Protein AF-A0A935FHK3-F1 (afdb_monomer_lite)

Radius of gyration: 16.49 Å; chains: 1; bounding box: 42×44×38 Å

Sequence (168 aa):
MIEAAQRGQRRLPLVAARGCDAHPADLAALLAGEVDLERVSVLGRSLMALRWERRASEPCARYRRDQWPDEAWIALRLCCLPWPLDAHRTIPLDDGTIQRLVAGDGTSAVTLALRRLSSVGFRPPLRAACADVATAGRWAAALAFPISQRMARALAQRFDPQQPKELP

Foldseek 3Di:
DDPPPPDPFAADQQAADVLQADDQLNLLCLLVVVDDVVVVVVCVVVVVPDPPVPDDSDPDPDDPNPGGHDLLLLLLLLLRHNDALDPQGDRGHDPVLLVCLQVLNSFVSSCVSVVSCVVSPADFPDDTDDGGSVSSPSSNVSSNGHHDSVVNNVSSCVRHVVDPPPDD

Structure (mmCIF, N/CA/C/O backbone):
data_AF-A0A935FHK3-F1
#
_entry.id   AF-A0A935FHK3-F1
#
loop_
_atom_site.group_PDB
_atom_site.id
_atom_site.type_symbol
_atom_site.label_atom_id
_atom_site.label_alt_id
_atom_site.label_comp_id
_atom_site.label_asym_id
_atom_site.label_entity_id
_atom_site.label_seq_id
_atom_site.pdbx_PDB_ins_code
_atom_site.Cartn_x
_atom_site.Cartn_y
_atom_site.Cartn_z
_atom_site.occupancy
_atom_site.B_iso_or_equiv
_atom_site.auth_seq_id
_atom_site.auth_comp_id
_atom_site.auth_asym_id
_atom_site.auth_atom_id
_atom_site.pdbx_PDB_model_num
ATOM 1 N N . MET A 1 1 ? 4.855 -26.403 10.777 1.00 33.94 1 MET A N 1
ATOM 2 C CA . MET A 1 1 ? 3.725 -26.296 11.723 1.00 33.94 1 MET A CA 1
ATOM 3 C C . MET A 1 1 ? 3.609 -24.823 12.093 1.00 33.94 1 MET A C 1
ATOM 5 O O . MET A 1 1 ? 4.586 -24.268 12.568 1.00 33.94 1 MET A O 1
ATOM 9 N N . ILE A 1 2 ? 2.527 -24.161 11.677 1.00 40.03 2 ILE A N 1
ATOM 10 C CA . ILE A 1 2 ? 2.406 -22.694 11.602 1.00 40.03 2 ILE A CA 1
ATOM 11 C C . ILE A 1 2 ? 1.755 -22.167 12.892 1.00 40.03 2 ILE A C 1
ATOM 13 O O . ILE A 1 2 ? 0.564 -22.373 13.107 1.00 40.03 2 ILE A O 1
ATOM 17 N N . GLU A 1 3 ? 2.514 -21.459 13.731 1.00 38.22 3 GLU A N 1
ATOM 18 C CA . GLU A 1 3 ? 2.028 -20.742 14.925 1.00 38.22 3 GLU A CA 1
ATOM 19 C C . GLU A 1 3 ? 1.370 -19.391 14.562 1.00 38.22 3 GLU A C 1
ATOM 21 O O . GLU A 1 3 ? 1.766 -18.332 15.039 1.00 38.22 3 GLU A O 1
ATOM 26 N N . ALA A 1 4 ? 0.353 -19.389 13.695 1.00 43.31 4 ALA A N 1
ATOM 27 C CA . ALA A 1 4 ? -0.391 -18.165 13.350 1.00 43.31 4 ALA A CA 1
ATOM 28 C C . ALA A 1 4 ? -1.680 -17.968 14.178 1.00 43.31 4 ALA A C 1
ATOM 30 O O . ALA A 1 4 ? -2.426 -17.020 13.942 1.00 43.31 4 ALA A O 1
ATOM 31 N N . ALA A 1 5 ? -1.966 -18.842 15.150 1.00 39.75 5 ALA A N 1
ATOM 32 C CA . ALA A 1 5 ? -3.279 -18.888 15.802 1.00 39.75 5 ALA A CA 1
ATOM 33 C C . ALA A 1 5 ? -3.403 -18.125 17.138 1.00 39.75 5 ALA A C 1
ATOM 35 O O . ALA A 1 5 ? -4.515 -17.986 17.635 1.00 39.75 5 ALA A O 1
ATOM 36 N N . GLN A 1 6 ? -2.329 -17.601 17.744 1.00 38.41 6 GLN A N 1
ATOM 37 C CA . GLN A 1 6 ? -2.395 -17.203 19.166 1.00 38.41 6 GLN A CA 1
ATOM 38 C C . GLN A 1 6 ? -2.592 -15.713 19.494 1.00 38.41 6 GLN A C 1
ATOM 40 O O . GLN A 1 6 ? -2.575 -15.362 20.671 1.00 38.41 6 GLN A O 1
ATOM 45 N N . ARG A 1 7 ? -2.838 -14.812 18.529 1.00 41.59 7 ARG A N 1
ATOM 46 C CA . ARG A 1 7 ? -3.077 -13.386 18.869 1.00 41.59 7 ARG A CA 1
ATOM 47 C C . ARG A 1 7 ? -4.238 -12.673 18.183 1.00 41.59 7 ARG A C 1
ATOM 49 O O . ARG A 1 7 ? -4.305 -11.459 18.305 1.00 41.59 7 ARG A O 1
ATOM 56 N N . GLY A 1 8 ? -5.151 -13.367 17.496 1.00 46.47 8 GLY A N 1
ATOM 57 C CA . GLY A 1 8 ? -6.442 -12.811 17.030 1.00 46.47 8 GLY A CA 1
ATOM 58 C C . GLY A 1 8 ? -6.400 -11.565 16.121 1.00 46.47 8 GLY A C 1
ATOM 59 O O . GLY A 1 8 ? -7.437 -11.112 15.648 1.00 46.47 8 GLY A O 1
ATOM 60 N N . GLN A 1 9 ? -5.223 -11.006 15.848 1.00 55.59 9 GLN A N 1
ATOM 61 C CA . GLN A 1 9 ? -5.015 -9.818 15.041 1.00 55.59 9 GLN A CA 1
ATOM 62 C C . GLN A 1 9 ? -4.619 -10.276 13.644 1.00 55.59 9 GLN A C 1
ATOM 64 O O . GLN A 1 9 ? -3.487 -10.697 13.411 1.00 55.59 9 GLN A O 1
ATOM 69 N N . ARG A 1 10 ? -5.571 -10.206 12.710 1.00 61.53 10 ARG A N 1
ATOM 70 C CA . ARG A 1 10 ? -5.292 -10.394 11.285 1.00 61.53 10 ARG A CA 1
ATOM 71 C C . ARG A 1 10 ? -4.411 -9.227 10.841 1.00 61.53 10 ARG A C 1
ATOM 73 O O . ARG A 1 10 ? -4.840 -8.076 10.904 1.00 61.53 10 ARG A O 1
ATOM 80 N N . ARG A 1 11 ? -3.162 -9.511 10.477 1.00 68.44 11 ARG A N 1
ATOM 81 C CA . ARG A 1 11 ? -2.194 -8.551 9.930 1.00 68.44 11 ARG A CA 1
ATOM 82 C C . ARG A 1 11 ? -1.459 -9.222 8.779 1.00 68.44 11 ARG A C 1
ATOM 84 O O . ARG A 1 11 ? -1.179 -10.415 8.864 1.00 68.44 11 ARG A O 1
ATOM 91 N N . LEU A 1 12 ? -1.129 -8.476 7.726 1.00 67.44 12 LEU A N 1
ATOM 92 C CA . LEU A 1 12 ? -0.284 -8.996 6.649 1.00 67.44 12 LEU A CA 1
ATOM 93 C C . LEU A 1 12 ? 1.165 -9.051 7.143 1.00 67.44 12 LEU A C 1
ATOM 95 O O . LEU A 1 12 ? 1.718 -7.988 7.419 1.00 67.44 12 LEU A O 1
ATOM 99 N N . PRO A 1 13 ? 1.817 -10.224 7.244 1.00 73.31 13 PRO A N 1
ATOM 100 C CA . PRO A 1 13 ? 3.160 -10.344 7.812 1.00 73.31 13 PRO A CA 1
ATOM 101 C C . PRO A 1 13 ? 4.262 -9.970 6.800 1.00 73.31 13 PRO A C 1
ATOM 103 O O . PRO A 1 13 ? 5.258 -10.674 6.666 1.00 73.31 13 PRO A O 1
ATOM 106 N N . LEU A 1 14 ? 4.098 -8.865 6.066 1.00 79.25 14 LEU A N 1
ATOM 107 C CA . LEU A 1 14 ? 5.089 -8.373 5.104 1.00 79.25 14 LEU A CA 1
ATOM 108 C C . LEU A 1 14 ? 5.983 -7.314 5.753 1.00 79.25 14 LEU A C 1
ATOM 110 O O . LEU A 1 14 ? 5.670 -6.124 5.759 1.00 79.25 14 LEU A O 1
ATOM 114 N N . VAL A 1 15 ? 7.110 -7.763 6.302 1.00 81.19 15 VAL A N 1
ATOM 115 C CA . VAL A 1 15 ? 8.105 -6.912 6.968 1.00 81.19 15 VAL A CA 1
ATOM 116 C C . VAL A 1 15 ? 9.326 -6.742 6.070 1.00 81.19 15 VAL A C 1
ATOM 118 O O . VAL A 1 15 ? 9.818 -7.708 5.492 1.00 81.19 15 VAL A O 1
ATOM 121 N N . ALA A 1 16 ? 9.832 -5.514 5.958 1.00 78.56 16 ALA A N 1
ATOM 122 C CA . ALA A 1 16 ? 11.033 -5.245 5.176 1.00 78.56 16 ALA A CA 1
ATOM 123 C C . ALA A 1 16 ? 12.268 -5.834 5.866 1.00 78.56 16 ALA A C 1
ATOM 125 O O . ALA A 1 16 ? 12.489 -5.603 7.058 1.00 78.56 16 ALA A O 1
ATOM 126 N N . ALA A 1 17 ? 13.119 -6.519 5.101 1.00 76.50 17 ALA A N 1
ATOM 127 C CA . ALA A 1 17 ? 14.498 -6.738 5.520 1.00 76.50 17 ALA A CA 1
ATOM 128 C C . ALA A 1 17 ? 15.218 -5.382 5.643 1.00 76.50 17 ALA A C 1
ATOM 130 O O . ALA A 1 17 ? 14.859 -4.407 4.974 1.00 76.50 17 ALA A O 1
ATOM 131 N N . ARG A 1 18 ? 16.236 -5.298 6.507 1.00 72.81 18 ARG A N 1
ATOM 132 C CA . ARG A 1 18 ? 16.972 -4.048 6.755 1.00 72.81 18 ARG A CA 1
ATOM 133 C C . ARG A 1 18 ? 17.498 -3.462 5.435 1.00 72.81 18 ARG A C 1
ATOM 135 O O . ARG A 1 18 ? 18.236 -4.129 4.721 1.00 72.81 18 ARG A O 1
ATOM 142 N N . GLY A 1 19 ? 17.123 -2.216 5.133 1.00 74.31 19 GLY A N 1
ATOM 143 C CA . GLY A 1 19 ? 17.540 -1.512 3.911 1.00 74.31 19 GLY A CA 1
ATOM 144 C C . GLY A 1 19 ? 16.835 -1.963 2.625 1.00 74.31 19 GLY A C 1
ATOM 145 O O . GLY A 1 19 ? 17.251 -1.565 1.541 1.00 74.31 19 GLY A O 1
ATOM 146 N N . CYS A 1 20 ? 15.796 -2.793 2.732 1.00 78.31 20 CYS A N 1
ATOM 147 C CA . CYS A 1 20 ? 14.989 -3.274 1.609 1.00 78.31 20 CYS A CA 1
ATOM 148 C C . CYS A 1 20 ? 13.517 -2.839 1.728 1.00 78.31 20 CYS A C 1
ATOM 150 O O . CYS A 1 20 ? 12.635 -3.499 1.181 1.00 78.31 20 CYS A O 1
ATOM 152 N N . ASP A 1 21 ? 13.228 -1.770 2.478 1.00 85.00 21 ASP A N 1
ATOM 153 C CA . ASP A 1 21 ? 11.908 -1.146 2.458 1.00 85.00 21 ASP A CA 1
ATOM 154 C C . ASP A 1 21 ? 11.693 -0.359 1.162 1.00 85.00 21 ASP A C 1
ATOM 156 O O . ASP A 1 21 ? 12.612 0.259 0.627 1.00 85.00 21 ASP A O 1
ATOM 160 N N . ALA A 1 22 ? 10.464 -0.386 0.655 1.00 88.56 22 ALA A N 1
ATOM 161 C CA . ALA A 1 22 ? 10.096 0.341 -0.545 1.00 88.56 22 ALA A CA 1
ATOM 162 C C . ALA A 1 22 ? 10.144 1.856 -0.306 1.00 88.56 22 ALA A C 1
ATOM 164 O O . ALA A 1 22 ? 9.580 2.377 0.665 1.00 88.56 22 ALA A O 1
ATOM 165 N N . HIS A 1 23 ? 10.803 2.566 -1.220 1.00 88.19 23 HIS A N 1
ATOM 166 C CA . HIS A 1 23 ? 10.860 4.023 -1.227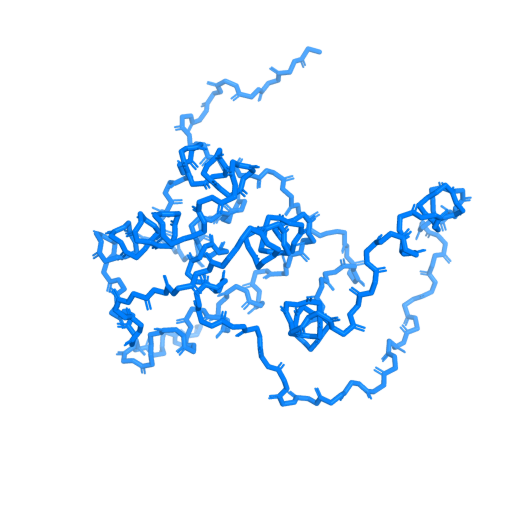 1.00 88.19 23 HIS A CA 1
ATOM 167 C C . HIS A 1 23 ? 9.504 4.598 -1.698 1.00 88.19 23 HIS A C 1
ATOM 169 O O . HIS A 1 23 ? 8.859 4.002 -2.565 1.00 88.19 23 HIS A O 1
ATOM 175 N N . PRO A 1 24 ? 9.033 5.753 -1.177 1.00 90.00 24 PRO A N 1
ATOM 176 C CA . PRO A 1 24 ? 7.706 6.269 -1.519 1.00 90.00 24 PRO A CA 1
ATOM 177 C C . PRO A 1 24 ? 7.620 6.692 -2.987 1.00 90.00 24 PRO A C 1
ATOM 179 O O . PRO A 1 24 ? 6.569 6.526 -3.592 1.00 90.00 24 PRO A O 1
ATOM 182 N N . ALA A 1 25 ? 8.725 7.168 -3.571 1.00 89.81 25 ALA A N 1
ATOM 183 C CA . ALA A 1 25 ? 8.786 7.520 -4.988 1.00 89.81 25 ALA A CA 1
ATOM 184 C C . ALA A 1 25 ? 8.649 6.289 -5.902 1.00 89.81 25 ALA A C 1
ATOM 186 O O . ALA A 1 25 ? 7.948 6.358 -6.903 1.00 89.81 25 ALA A O 1
ATOM 187 N N . ASP A 1 26 ? 9.245 5.150 -5.532 1.00 89.38 26 ASP A N 1
ATOM 188 C CA . ASP A 1 26 ? 9.129 3.906 -6.310 1.00 89.38 26 ASP A CA 1
ATOM 189 C C . ASP A 1 26 ? 7.689 3.384 -6.288 1.00 89.38 26 ASP A C 1
ATOM 191 O O . ASP A 1 26 ? 7.146 2.960 -7.307 1.00 89.38 26 ASP A O 1
ATOM 195 N N . LEU A 1 27 ? 7.039 3.478 -5.124 1.00 92.62 27 LEU A N 1
ATOM 196 C CA . LEU A 1 27 ? 5.621 3.163 -4.980 1.00 92.62 27 LEU A CA 1
ATOM 197 C C . LEU A 1 27 ? 4.748 4.139 -5.775 1.00 92.62 27 LEU A C 1
ATOM 199 O O . LEU A 1 27 ? 3.810 3.703 -6.430 1.00 92.62 27 LEU A O 1
ATOM 203 N N . ALA A 1 28 ? 5.053 5.438 -5.761 1.00 93.06 28 ALA A N 1
ATOM 204 C CA . ALA A 1 28 ? 4.327 6.433 -6.546 1.00 93.06 28 ALA A CA 1
ATOM 205 C C . ALA A 1 28 ? 4.409 6.139 -8.054 1.00 93.06 28 ALA A C 1
ATOM 207 O O . ALA A 1 28 ? 3.374 6.089 -8.715 1.00 93.06 28 ALA A O 1
ATOM 208 N N . ALA A 1 29 ? 5.610 5.859 -8.571 1.00 91.81 29 ALA A N 1
ATOM 209 C CA . ALA A 1 29 ? 5.830 5.483 -9.967 1.00 91.81 29 ALA A CA 1
ATOM 210 C C . ALA A 1 29 ? 5.082 4.191 -10.333 1.00 91.81 29 ALA A C 1
ATOM 212 O O . ALA A 1 29 ? 4.411 4.116 -11.364 1.00 91.81 29 ALA A O 1
ATOM 213 N N . LEU A 1 30 ? 5.127 3.181 -9.456 1.00 92.62 30 LEU A N 1
ATOM 214 C CA . LEU A 1 30 ? 4.377 1.941 -9.646 1.00 92.62 30 LEU A CA 1
ATOM 215 C C . LEU A 1 30 ? 2.869 2.196 -9.737 1.00 92.62 30 LEU A C 1
ATOM 217 O O . LEU A 1 30 ? 2.209 1.690 -10.642 1.00 92.62 30 LEU A O 1
ATOM 221 N N . LEU A 1 31 ? 2.317 2.987 -8.817 1.00 93.44 31 LEU A N 1
ATOM 222 C CA . LEU A 1 31 ? 0.885 3.287 -8.762 1.00 93.44 31 LEU A CA 1
ATOM 223 C C . LEU A 1 31 ? 0.423 4.115 -9.968 1.00 93.44 31 LEU A C 1
ATOM 225 O O . LEU A 1 31 ? -0.665 3.862 -10.490 1.00 93.44 31 LEU A O 1
ATOM 229 N N . ALA A 1 32 ? 1.273 5.029 -10.442 1.00 92.19 32 ALA A N 1
ATOM 230 C CA . ALA A 1 32 ? 1.067 5.812 -11.659 1.00 92.19 32 ALA A CA 1
ATOM 231 C C . ALA A 1 32 ? 1.144 4.972 -12.950 1.00 92.19 32 ALA A C 1
ATOM 233 O O . ALA A 1 32 ? 0.825 5.471 -14.025 1.00 92.19 32 ALA A O 1
ATOM 234 N N . GLY A 1 33 ? 1.531 3.693 -12.861 1.00 91.00 33 GLY A N 1
ATOM 235 C CA . GLY A 1 33 ? 1.686 2.814 -14.021 1.00 91.00 33 GLY A CA 1
ATOM 236 C C . GLY A 1 33 ? 2.972 3.061 -14.811 1.00 91.00 33 GLY A C 1
ATOM 237 O O . GLY A 1 33 ? 3.095 2.578 -15.931 1.00 91.00 33 GLY A O 1
ATOM 238 N N . GLU A 1 34 ? 3.939 3.778 -14.235 1.00 91.44 34 GLU A N 1
ATOM 239 C CA . GLU A 1 34 ? 5.256 4.021 -14.842 1.00 91.44 34 GLU A CA 1
ATOM 240 C C . GLU A 1 34 ? 6.186 2.801 -14.714 1.00 91.44 34 GLU A C 1
ATOM 242 O O . GLU A 1 34 ? 7.234 2.737 -15.358 1.00 91.44 34 GLU A O 1
ATOM 247 N N . VAL A 1 35 ? 5.804 1.819 -13.889 1.00 88.62 35 VAL A N 1
ATOM 248 C CA . VAL A 1 35 ? 6.530 0.560 -13.699 1.00 88.62 35 VAL A CA 1
ATOM 249 C C . VAL A 1 35 ? 5.764 -0.590 -14.342 1.00 88.62 35 VAL A C 1
ATOM 251 O O . VAL A 1 35 ? 4.627 -0.889 -13.977 1.00 88.62 35 VAL A O 1
ATOM 254 N N . ASP A 1 36 ? 6.432 -1.282 -15.258 1.00 87.94 36 ASP A N 1
ATOM 255 C 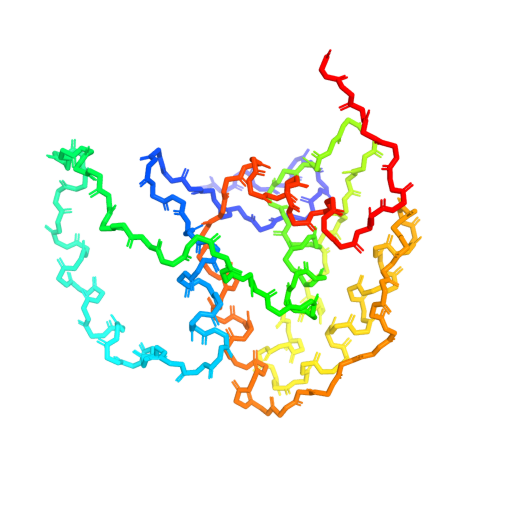CA . ASP A 1 36 ? 5.937 -2.505 -15.880 1.00 87.94 36 ASP A CA 1
ATOM 256 C C . ASP A 1 36 ? 6.199 -3.710 -14.961 1.00 87.94 36 ASP A C 1
ATOM 258 O O . ASP A 1 36 ? 7.319 -4.225 -14.869 1.00 87.94 36 ASP A O 1
ATOM 262 N N . LEU A 1 37 ? 5.154 -4.146 -14.254 1.00 84.50 37 LEU A N 1
ATOM 263 C CA . LEU A 1 37 ? 5.225 -5.272 -13.324 1.00 84.50 37 LEU A CA 1
ATOM 264 C C . LEU A 1 37 ? 5.528 -6.608 -14.009 1.00 84.50 37 LEU A C 1
ATOM 266 O O . LEU A 1 37 ? 6.165 -7.453 -13.383 1.00 84.50 37 LEU A O 1
ATOM 270 N N . GLU A 1 38 ? 5.135 -6.798 -15.270 1.00 86.19 38 GLU A N 1
ATOM 271 C CA . GLU A 1 38 ? 5.456 -8.018 -16.019 1.00 86.19 38 GLU A CA 1
ATOM 272 C C . GLU A 1 38 ? 6.955 -8.083 -16.304 1.00 86.19 38 GLU A C 1
ATOM 274 O O . GLU A 1 38 ? 7.611 -9.100 -16.079 1.00 86.19 38 GLU A O 1
ATOM 279 N N . ARG A 1 39 ? 7.558 -6.959 -16.696 1.00 85.88 39 ARG A N 1
ATOM 280 C CA . ARG A 1 39 ? 9.016 -6.894 -16.874 1.00 85.88 39 ARG A CA 1
ATOM 281 C C . ARG A 1 39 ? 9.770 -7.088 -15.563 1.00 85.88 39 ARG A C 1
ATOM 283 O O . ARG A 1 39 ? 10.819 -7.733 -15.556 1.00 85.88 39 ARG A O 1
ATOM 290 N N . VAL A 1 40 ? 9.254 -6.556 -14.455 1.00 85.19 40 VAL A N 1
ATOM 291 C CA . VAL A 1 40 ? 9.852 -6.752 -13.125 1.00 85.19 40 VAL A CA 1
ATOM 292 C C . VAL A 1 40 ? 9.718 -8.208 -12.666 1.00 85.19 40 VAL A C 1
ATOM 294 O O . VAL A 1 40 ? 10.669 -8.752 -12.104 1.00 85.19 40 VAL A O 1
ATOM 297 N N . SER A 1 41 ? 8.589 -8.871 -12.933 1.00 84.38 41 SER A N 1
ATOM 298 C CA . SER A 1 41 ? 8.348 -10.257 -12.509 1.00 84.38 41 SER A CA 1
ATOM 299 C C . SER A 1 41 ? 9.324 -11.240 -13.166 1.00 84.38 41 SER A C 1
ATOM 301 O O . SER A 1 41 ? 9.804 -12.168 -12.507 1.00 84.38 41 SER A O 1
ATOM 303 N N . VAL A 1 42 ? 9.723 -10.983 -14.419 1.00 89.12 42 VAL A N 1
ATOM 304 C CA . VAL A 1 42 ? 10.753 -11.761 -15.133 1.00 89.12 42 VAL A CA 1
ATOM 305 C C . VAL A 1 42 ? 12.091 -11.751 -14.386 1.00 89.12 42 VAL A C 1
ATOM 307 O O . VAL A 1 42 ? 12.787 -12.769 -14.354 1.00 89.12 42 VAL A O 1
ATOM 310 N N . LEU A 1 43 ? 12.435 -10.641 -13.725 1.00 84.56 43 LEU A N 1
ATOM 311 C CA . LEU A 1 43 ? 13.652 -10.536 -12.915 1.00 84.56 43 LEU A CA 1
ATOM 312 C C . LEU A 1 43 ? 13.565 -11.333 -11.610 1.00 84.56 43 LEU A C 1
ATOM 314 O O . LEU A 1 43 ? 14.600 -11.587 -10.998 1.00 84.56 43 LEU A O 1
ATOM 318 N N . GLY A 1 44 ? 12.370 -11.762 -11.192 1.00 84.25 44 GLY A N 1
ATOM 319 C CA . GLY A 1 44 ? 12.135 -12.436 -9.917 1.00 84.25 44 GLY A CA 1
ATOM 320 C C . GLY A 1 44 ? 13.066 -13.626 -9.687 1.00 84.25 44 GLY A C 1
ATOM 321 O O . GLY A 1 44 ? 13.721 -13.696 -8.651 1.00 84.25 44 GLY A O 1
ATOM 322 N N . ARG A 1 45 ? 13.224 -14.517 -10.678 1.00 82.88 45 ARG A N 1
ATOM 323 C CA . ARG A 1 45 ? 14.131 -15.678 -10.562 1.00 82.88 45 ARG A CA 1
ATOM 324 C C . ARG A 1 45 ? 15.594 -15.267 -10.390 1.00 82.88 45 ARG A C 1
ATOM 326 O O . ARG A 1 45 ? 16.284 -15.819 -9.537 1.00 82.88 45 ARG A O 1
ATOM 333 N N . SER A 1 46 ? 16.053 -14.282 -11.157 1.00 85.12 46 SER A N 1
ATOM 334 C CA . SER A 1 46 ? 17.421 -13.761 -11.052 1.00 85.12 46 SER A CA 1
ATOM 335 C C . SER A 1 46 ? 17.661 -13.084 -9.702 1.00 85.12 46 SER A C 1
ATOM 337 O O . SER A 1 46 ? 18.701 -13.294 -9.088 1.00 85.12 46 SER A O 1
ATOM 339 N N . LEU A 1 47 ? 16.676 -12.333 -9.202 1.00 81.31 47 LEU A N 1
ATOM 340 C CA . LEU A 1 47 ? 16.704 -11.705 -7.882 1.00 81.31 47 LEU A CA 1
ATOM 341 C C . LEU A 1 47 ? 16.712 -12.744 -6.749 1.00 81.31 47 LEU A C 1
ATOM 343 O O . LEU A 1 47 ? 17.408 -12.553 -5.757 1.00 81.31 47 LEU A O 1
ATOM 347 N N . MET A 1 48 ? 16.004 -13.866 -6.894 1.00 81.44 48 MET A N 1
ATOM 348 C CA . MET A 1 48 ? 16.033 -14.969 -5.920 1.00 81.44 48 MET A CA 1
ATOM 349 C C . MET A 1 48 ? 17.382 -15.699 -5.880 1.00 81.44 48 MET A C 1
ATOM 351 O O . MET A 1 48 ? 17.738 -16.253 -4.845 1.00 81.44 48 MET A O 1
ATOM 355 N N . ALA A 1 49 ? 18.140 -15.688 -6.979 1.00 85.56 49 ALA A N 1
ATOM 356 C CA . ALA A 1 49 ? 19.486 -16.257 -7.032 1.00 85.56 49 ALA A CA 1
ATOM 357 C C . ALA A 1 49 ? 20.557 -15.352 -6.387 1.00 85.56 49 ALA A C 1
ATOM 359 O O . ALA A 1 49 ? 21.690 -15.794 -6.177 1.00 85.56 49 ALA A O 1
ATOM 360 N N . LEU A 1 50 ? 20.223 -14.096 -6.062 1.00 81.56 50 LEU A N 1
ATOM 361 C CA . LEU A 1 50 ? 21.143 -13.187 -5.386 1.00 81.56 50 LEU A CA 1
ATOM 362 C C . LEU A 1 50 ? 21.325 -13.570 -3.914 1.00 81.56 50 LEU A C 1
ATOM 364 O O . LEU A 1 50 ? 20.378 -13.864 -3.186 1.00 81.56 50 LEU A O 1
ATOM 368 N N . ARG A 1 51 ? 22.574 -13.474 -3.458 1.00 80.56 51 ARG A N 1
ATOM 369 C CA . ARG A 1 51 ? 22.955 -13.567 -2.046 1.00 80.56 51 ARG A CA 1
ATOM 370 C C . ARG A 1 51 ? 22.724 -12.234 -1.345 1.00 80.56 51 ARG A C 1
ATOM 372 O O . ARG A 1 51 ? 23.646 -11.429 -1.198 1.00 80.56 51 ARG A O 1
ATOM 379 N N . TRP A 1 52 ? 21.477 -11.984 -0.958 1.00 75.38 52 TRP A N 1
ATOM 380 C CA . TRP A 1 52 ? 21.038 -10.738 -0.320 1.00 75.38 52 TRP A CA 1
ATOM 381 C C . TRP A 1 52 ? 21.803 -10.406 0.965 1.00 75.38 52 TRP A C 1
ATOM 383 O O . TRP A 1 52 ? 22.000 -9.235 1.277 1.00 75.38 52 TRP A O 1
ATOM 393 N N . GLU A 1 53 ? 22.310 -11.418 1.665 1.00 73.50 53 GLU A N 1
ATOM 394 C CA . GLU A 1 53 ? 23.145 -11.287 2.857 1.00 73.50 53 GLU A CA 1
ATOM 395 C C . GLU A 1 53 ? 24.511 -10.637 2.591 1.00 73.50 53 GLU A C 1
ATOM 397 O O . GLU A 1 53 ? 25.138 -10.117 3.510 1.00 73.50 53 GLU A O 1
ATOM 402 N N . ARG A 1 54 ? 24.975 -10.644 1.334 1.00 73.06 54 ARG A N 1
ATOM 403 C CA . ARG A 1 54 ? 26.247 -10.035 0.911 1.00 73.06 54 ARG A CA 1
ATOM 404 C C . ARG A 1 54 ? 26.069 -8.6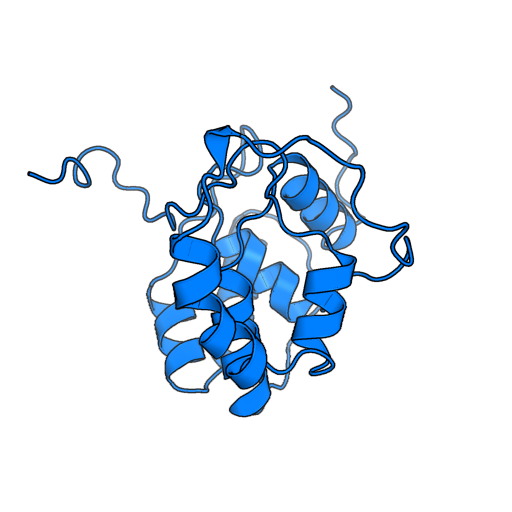63 0.273 1.00 73.06 54 ARG A C 1
ATOM 406 O O . ARG A 1 54 ? 27.040 -8.086 -0.212 1.00 73.06 54 ARG A O 1
ATOM 413 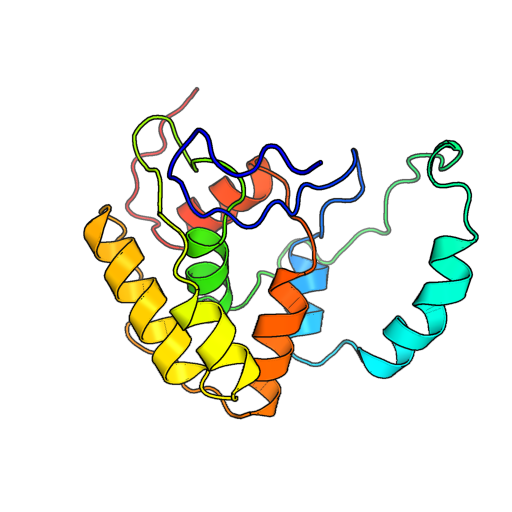N N . ARG A 1 55 ? 24.840 -8.149 0.231 1.00 67.56 55 ARG A N 1
ATOM 414 C CA . ARG A 1 55 ? 24.549 -6.853 -0.370 1.00 67.56 55 ARG A CA 1
ATOM 415 C C . ARG A 1 55 ? 25.195 -5.752 0.471 1.00 67.56 55 ARG A C 1
ATOM 417 O O . ARG A 1 55 ? 24.810 -5.533 1.617 1.00 67.56 55 ARG A O 1
ATOM 424 N N . ALA A 1 56 ? 26.155 -5.039 -0.112 1.00 56.50 56 ALA A N 1
ATOM 425 C CA . ALA A 1 56 ? 26.587 -3.760 0.426 1.00 56.50 56 ALA A CA 1
ATOM 426 C C . ALA A 1 56 ? 25.390 -2.799 0.385 1.00 56.50 56 ALA A C 1
ATOM 428 O O . ALA A 1 56 ? 24.688 -2.728 -0.627 1.00 56.50 56 ALA A O 1
ATOM 429 N N . SER A 1 57 ? 25.142 -2.080 1.482 1.00 60.28 57 SER A N 1
ATOM 430 C CA . SER A 1 57 ? 24.194 -0.962 1.521 1.00 60.28 57 SER A CA 1
ATOM 431 C C . SER A 1 57 ? 24.738 0.188 0.676 1.00 60.28 57 SER A C 1
ATOM 433 O O . SER A 1 57 ? 25.129 1.227 1.204 1.00 60.28 57 SER A O 1
ATOM 435 N N . GLU A 1 58 ? 24.825 -0.002 -0.635 1.00 57.66 58 GLU A N 1
ATOM 436 C CA . GLU A 1 58 ? 25.044 1.115 -1.531 1.00 57.66 58 GLU A CA 1
ATOM 437 C C . GLU A 1 58 ? 23.817 2.024 -1.446 1.00 57.66 58 GLU A C 1
ATOM 439 O O . GLU A 1 58 ? 22.681 1.529 -1.458 1.00 57.66 58 GLU A O 1
ATOM 444 N N . PRO A 1 59 ? 24.014 3.346 -1.308 1.00 54.16 59 PRO A N 1
ATOM 445 C CA . PRO A 1 59 ? 22.913 4.284 -1.351 1.00 54.16 59 PRO A CA 1
ATOM 446 C C . PRO A 1 59 ? 22.154 4.068 -2.654 1.00 54.16 59 PRO A C 1
ATOM 448 O O . PRO A 1 59 ? 22.713 4.232 -3.738 1.00 54.16 59 PRO A O 1
ATOM 451 N N . CYS A 1 60 ? 20.880 3.695 -2.547 1.00 56.28 60 CYS A N 1
ATOM 452 C CA . CYS A 1 60 ? 20.022 3.654 -3.717 1.00 56.28 60 CYS A CA 1
ATOM 453 C C . CYS A 1 60 ? 20.035 5.042 -4.377 1.00 56.28 60 CYS A C 1
ATOM 455 O O . CYS A 1 60 ? 20.117 6.061 -3.678 1.00 56.28 60 CYS A O 1
ATOM 457 N N . ALA A 1 61 ? 20.026 5.070 -5.712 1.00 58.12 61 ALA A N 1
ATOM 458 C CA . ALA A 1 61 ? 20.168 6.280 -6.515 1.00 58.12 61 ALA A CA 1
ATOM 459 C C . ALA A 1 61 ? 19.304 7.436 -5.977 1.00 58.12 61 ALA A C 1
ATOM 461 O O . ALA A 1 61 ? 18.213 7.221 -5.453 1.00 58.12 61 ALA A O 1
ATOM 462 N N . ARG A 1 62 ? 19.796 8.678 -6.088 1.00 54.34 62 ARG A N 1
ATOM 463 C CA . ARG A 1 62 ? 19.101 9.880 -5.592 1.00 54.34 62 ARG A CA 1
ATOM 464 C C . ARG A 1 62 ? 17.713 10.002 -6.240 1.00 54.34 62 ARG A C 1
ATOM 466 O O . ARG A 1 62 ? 17.585 10.526 -7.341 1.00 54.34 62 ARG A O 1
ATOM 473 N N . TYR A 1 63 ? 16.688 9.534 -5.538 1.00 58.44 63 TYR A N 1
ATOM 474 C CA . TYR A 1 63 ? 15.294 9.624 -5.960 1.00 58.44 63 TYR A CA 1
ATOM 475 C C . TYR A 1 63 ? 14.808 11.076 -6.027 1.00 58.44 63 TYR A C 1
ATOM 477 O O . TYR A 1 63 ? 15.280 11.931 -5.267 1.00 58.44 63 TYR A O 1
ATOM 485 N N . ARG A 1 64 ? 13.805 11.347 -6.879 1.00 59.09 64 ARG A N 1
ATOM 486 C CA . ARG A 1 64 ? 12.981 12.562 -6.762 1.00 59.09 64 ARG A CA 1
ATOM 487 C C . ARG A 1 64 ? 12.312 12.520 -5.389 1.00 59.09 64 ARG A C 1
ATOM 489 O O . ARG A 1 64 ? 11.465 11.667 -5.139 1.00 59.09 64 ARG A O 1
ATOM 496 N N . ARG A 1 65 ? 12.743 13.395 -4.480 1.00 61.84 65 ARG A N 1
ATOM 497 C CA . ARG A 1 65 ? 12.387 13.324 -3.052 1.00 61.84 65 ARG A CA 1
ATOM 498 C C . ARG A 1 65 ? 10.922 13.663 -2.756 1.00 61.84 65 ARG A C 1
ATOM 500 O O . ARG A 1 65 ? 10.478 13.430 -1.638 1.00 61.84 65 ARG A O 1
ATOM 507 N N . ASP A 1 66 ? 10.180 14.135 -3.756 1.00 75.25 66 ASP A N 1
ATOM 508 C CA . ASP A 1 66 ? 8.881 14.777 -3.540 1.00 75.25 66 ASP A CA 1
ATOM 509 C C . ASP A 1 66 ? 7.685 13.964 -4.058 1.00 75.25 66 ASP A C 1
ATOM 511 O O . ASP A 1 66 ? 6.544 14.408 -3.939 1.00 75.25 66 ASP A O 1
ATOM 515 N N . GLN A 1 67 ? 7.911 12.768 -4.613 1.00 86.19 67 GLN A N 1
ATOM 516 C CA . GLN A 1 67 ? 6.819 11.903 -5.064 1.00 86.19 67 GLN A CA 1
ATOM 517 C C . GLN A 1 67 ? 6.282 11.044 -3.918 1.00 86.19 67 GLN A C 1
ATOM 519 O O . GLN A 1 67 ? 7.030 10.341 -3.235 1.00 86.19 67 GLN A O 1
ATOM 524 N N . TRP A 1 68 ? 4.964 11.099 -3.743 1.00 90.38 68 TRP A N 1
ATOM 525 C CA . TRP A 1 68 ? 4.231 10.329 -2.748 1.00 90.38 68 TRP A CA 1
ATOM 526 C C . TRP A 1 68 ? 3.229 9.397 -3.427 1.00 90.38 68 TRP A C 1
ATOM 528 O O . TRP A 1 68 ? 2.679 9.765 -4.466 1.00 90.38 68 TRP A O 1
ATOM 538 N N . PRO A 1 69 ? 2.974 8.215 -2.842 1.00 93.00 69 PRO A N 1
ATOM 539 C CA . PRO A 1 69 ? 1.892 7.347 -3.275 1.00 93.00 69 PRO A CA 1
ATOM 540 C C . PRO A 1 69 ? 0.538 8.061 -3.279 1.00 93.00 69 PRO A C 1
ATOM 542 O O . PRO A 1 69 ? 0.304 8.971 -2.480 1.00 93.00 69 PRO A O 1
ATOM 545 N N . ASP A 1 70 ? -0.356 7.590 -4.143 1.00 90.94 70 ASP A N 1
ATOM 546 C CA . ASP A 1 70 ? -1.748 8.033 -4.203 1.00 90.94 70 ASP A CA 1
ATOM 547 C C . ASP A 1 70 ? -2.468 7.868 -2.848 1.00 90.94 70 ASP A C 1
ATOM 549 O O . ASP A 1 70 ? -2.261 6.883 -2.133 1.00 90.94 70 ASP A O 1
ATOM 553 N N . GLU A 1 71 ? -3.335 8.821 -2.493 1.00 92.44 71 GLU A N 1
ATOM 554 C CA . GLU A 1 71 ? -4.028 8.840 -1.197 1.00 92.44 71 GLU A CA 1
ATOM 555 C C . GLU A 1 71 ? -4.932 7.622 -0.978 1.00 92.44 71 GLU A C 1
ATOM 557 O O . GLU A 1 71 ? -5.029 7.117 0.144 1.00 92.44 71 GLU A O 1
ATOM 562 N N . ALA A 1 72 ? -5.570 7.111 -2.032 1.00 94.38 72 ALA A N 1
ATOM 563 C CA . ALA A 1 72 ? -6.417 5.932 -1.939 1.00 94.38 72 ALA A CA 1
ATOM 564 C C . ALA A 1 72 ? -5.578 4.691 -1.622 1.00 94.38 72 ALA A C 1
ATOM 566 O O . ALA A 1 72 ? -5.946 3.890 -0.758 1.00 94.38 72 ALA A O 1
ATOM 567 N N . TRP A 1 73 ? -4.397 4.574 -2.237 1.00 94.94 73 TRP A N 1
ATOM 568 C CA . TRP A 1 73 ? -3.448 3.529 -1.868 1.00 94.94 73 TRP A CA 1
ATOM 569 C C . TRP A 1 73 ? -2.916 3.695 -0.441 1.00 94.94 73 TRP A C 1
ATOM 571 O O . TRP A 1 73 ? -2.791 2.705 0.281 1.00 94.94 73 TRP A O 1
ATOM 581 N N . ILE A 1 74 ? -2.653 4.926 0.011 1.00 94.44 74 ILE A N 1
ATOM 582 C CA . ILE A 1 74 ? -2.244 5.185 1.400 1.00 94.44 74 ILE A CA 1
ATOM 583 C C . ILE A 1 74 ? -3.303 4.667 2.380 1.00 94.44 74 ILE A C 1
ATOM 585 O O . ILE A 1 74 ? -2.955 3.970 3.337 1.00 94.44 74 ILE A O 1
ATOM 589 N N . ALA A 1 75 ? -4.586 4.929 2.114 1.00 93.62 75 ALA A N 1
ATOM 590 C CA . ALA A 1 75 ? -5.687 4.430 2.935 1.00 93.62 75 ALA A CA 1
ATOM 591 C C . ALA A 1 75 ? -5.673 2.893 3.038 1.00 93.62 75 ALA A C 1
ATOM 593 O O . ALA A 1 75 ? -5.746 2.322 4.132 1.00 93.62 75 ALA A O 1
ATOM 594 N N . LEU A 1 76 ? -5.520 2.214 1.895 1.00 94.06 76 LEU A N 1
ATOM 595 C CA . LEU A 1 76 ? -5.409 0.755 1.834 1.00 94.06 76 LEU A CA 1
ATOM 596 C C . LEU A 1 76 ? -4.201 0.260 2.637 1.00 94.06 76 LEU A C 1
ATOM 598 O O . LEU A 1 76 ? -4.322 -0.665 3.443 1.00 94.06 76 LEU A O 1
ATOM 602 N N . ARG A 1 77 ? -3.040 0.899 2.459 1.00 93.25 77 ARG A N 1
ATOM 603 C CA . ARG A 1 77 ? -1.786 0.491 3.093 1.00 93.25 77 ARG A CA 1
ATOM 604 C C . ARG A 1 77 ? -1.831 0.612 4.610 1.00 93.25 77 ARG A C 1
ATOM 606 O O . ARG A 1 77 ? -1.368 -0.303 5.288 1.00 93.25 77 ARG A O 1
ATOM 613 N N . LEU A 1 78 ? -2.397 1.695 5.142 1.00 91.50 78 LEU A N 1
ATOM 614 C CA . LEU A 1 78 ? -2.530 1.902 6.588 1.00 91.50 78 LEU A CA 1
ATOM 615 C C . LEU A 1 78 ? -3.426 0.840 7.246 1.00 91.50 78 LEU A C 1
ATOM 617 O O . LEU A 1 78 ? -3.159 0.435 8.375 1.00 91.50 78 LEU A O 1
ATOM 621 N N . CYS A 1 79 ? -4.428 0.321 6.528 1.00 90.50 79 CYS A N 1
ATOM 622 C CA . CYS A 1 79 ? -5.255 -0.797 7.000 1.00 90.50 79 CYS A CA 1
ATOM 623 C C . CYS A 1 79 ? -4.550 -2.158 6.952 1.00 90.50 79 CYS A C 1
ATOM 625 O O . CYS A 1 79 ? -5.023 -3.123 7.548 1.00 90.50 79 CYS A O 1
ATOM 627 N N . CYS A 1 80 ? -3.445 -2.246 6.217 1.00 88.56 80 CYS A N 1
ATOM 628 C CA . CYS A 1 80 ? -2.757 -3.489 5.897 1.00 88.56 80 CYS A CA 1
ATOM 629 C C . CYS A 1 80 ? -1.414 -3.634 6.626 1.00 88.56 80 CYS A C 1
ATOM 631 O O . CYS A 1 80 ? -0.559 -4.409 6.195 1.00 88.56 80 CYS A O 1
ATOM 633 N N . LEU A 1 81 ? -1.193 -2.876 7.705 1.00 88.38 81 LEU A N 1
ATOM 634 C CA . LEU A 1 81 ? 0.100 -2.858 8.378 1.00 88.38 81 LEU A CA 1
ATOM 635 C C . LEU A 1 81 ? 0.368 -4.157 9.177 1.00 88.38 81 LEU A C 1
ATOM 637 O O . LEU A 1 81 ? -0.482 -4.603 9.950 1.00 88.38 81 LEU A O 1
ATOM 641 N N . PRO A 1 82 ? 1.575 -4.741 9.068 1.00 83.62 82 PRO A N 1
ATOM 642 C CA . PRO A 1 82 ? 2.051 -5.846 9.925 1.00 83.62 82 PRO A CA 1
ATOM 643 C C . PRO A 1 82 ? 2.151 -5.518 11.427 1.00 83.62 82 PRO A C 1
ATOM 645 O O . PRO A 1 82 ? 2.199 -6.420 12.268 1.00 83.62 82 PRO A O 1
ATOM 648 N N . TRP A 1 83 ? 2.207 -4.239 11.791 1.00 84.75 83 TRP A N 1
ATOM 649 C CA . TRP A 1 83 ? 2.404 -3.735 13.156 1.00 84.75 83 TRP A CA 1
ATOM 650 C C . TRP A 1 83 ? 1.358 -2.664 13.487 1.00 84.75 83 TRP A C 1
ATOM 652 O O . TRP A 1 83 ? 0.805 -2.061 12.564 1.00 84.75 83 TRP A O 1
ATOM 662 N N . PRO A 1 84 ? 1.078 -2.398 14.780 1.00 83.56 84 PRO A N 1
ATOM 663 C CA . PRO A 1 84 ? 0.271 -1.238 15.131 1.00 83.56 84 PRO A CA 1
ATOM 664 C C . PRO A 1 84 ? 1.024 0.030 14.716 1.00 83.56 84 PRO A C 1
ATOM 666 O O . PRO A 1 84 ? 2.259 0.061 14.727 1.00 83.56 84 PRO A O 1
ATOM 669 N N . LEU A 1 85 ? 0.293 1.062 14.305 1.00 83.19 85 LEU A N 1
ATOM 670 C CA . LEU A 1 85 ? 0.911 2.296 13.823 1.00 83.19 85 LEU A CA 1
ATOM 671 C C . LEU A 1 85 ? 1.549 3.089 14.976 1.00 83.19 85 LEU A C 1
ATOM 673 O O . LEU A 1 85 ? 2.669 3.593 14.851 1.00 83.19 85 LEU A O 1
ATOM 677 N N . ASP A 1 86 ? 0.839 3.140 16.099 1.00 78.38 86 ASP A N 1
ATOM 678 C CA . ASP A 1 86 ? 1.242 3.728 17.371 1.00 78.38 86 ASP A CA 1
ATOM 679 C C . ASP A 1 86 ? 0.663 2.892 18.534 1.00 78.38 86 ASP A C 1
ATOM 681 O O . ASP A 1 86 ? -0.021 1.887 18.314 1.00 78.38 86 ASP A O 1
ATOM 685 N N . ALA A 1 87 ? 0.968 3.274 19.778 1.00 68.00 87 ALA A N 1
ATOM 686 C CA . ALA A 1 87 ? 0.547 2.532 20.970 1.00 68.00 87 ALA A CA 1
ATOM 687 C C . ALA A 1 87 ? -0.984 2.451 21.148 1.00 68.00 87 ALA A C 1
ATOM 689 O O . ALA A 1 87 ? -1.463 1.559 21.846 1.00 68.00 87 ALA A O 1
ATOM 690 N N . HIS A 1 88 ? -1.747 3.338 20.506 1.00 64.94 88 HIS A N 1
ATOM 691 C CA . HIS A 1 88 ? -3.188 3.485 20.708 1.00 64.94 88 HIS A CA 1
ATOM 692 C C . HIS A 1 88 ? -4.009 3.006 19.501 1.00 64.94 88 HIS A C 1
ATOM 694 O O . HIS A 1 88 ? -5.208 2.760 19.627 1.00 64.94 88 HIS A O 1
ATOM 700 N N . ARG A 1 89 ? -3.386 2.831 18.330 1.00 70.81 89 ARG A N 1
ATOM 701 C CA . ARG A 1 89 ? -4.070 2.531 17.068 1.00 70.81 89 ARG A CA 1
ATOM 702 C C . ARG A 1 89 ? -3.569 1.236 16.459 1.00 70.81 89 ARG A C 1
ATOM 704 O O . ARG A 1 89 ? -2.590 1.174 15.709 1.00 70.81 89 ARG A O 1
ATOM 711 N N . THR A 1 90 ? -4.328 0.183 16.734 1.00 71.44 90 THR A N 1
ATOM 712 C CA . THR A 1 90 ? -4.283 -1.048 15.949 1.00 71.44 90 THR A CA 1
ATOM 713 C C . THR A 1 90 ? -5.426 -1.019 14.945 1.00 71.44 90 THR A C 1
ATOM 715 O O . THR A 1 90 ? -6.587 -1.081 15.336 1.00 71.44 90 THR A O 1
ATOM 718 N N . ILE A 1 91 ? -5.102 -0.942 13.655 1.00 79.62 91 ILE A N 1
ATOM 719 C CA . ILE A 1 91 ? -6.092 -1.081 12.584 1.00 79.62 91 ILE A CA 1
ATOM 720 C C . ILE A 1 91 ? -6.128 -2.565 12.197 1.00 79.62 91 ILE A C 1
ATOM 722 O O . ILE A 1 91 ? -5.125 -3.071 11.690 1.00 79.62 91 ILE A O 1
ATOM 726 N N . PRO A 1 92 ? -7.216 -3.303 12.472 1.00 69.25 92 PRO A N 1
ATOM 727 C CA . PRO A 1 92 ? -7.305 -4.703 12.080 1.00 69.25 92 PRO A CA 1
ATOM 728 C C . PRO A 1 92 ? -7.434 -4.824 10.556 1.00 69.25 92 PRO A C 1
ATOM 730 O O . PRO A 1 92 ? -8.206 -4.088 9.930 1.00 69.25 92 PRO A O 1
ATOM 733 N N . LEU A 1 93 ? -6.723 -5.790 9.969 1.00 72.44 93 LEU A N 1
ATOM 734 C CA . LEU A 1 93 ? -6.838 -6.115 8.548 1.00 72.44 93 LEU A CA 1
ATOM 735 C C . LEU A 1 93 ? -8.250 -6.627 8.225 1.00 72.44 93 LEU A C 1
ATOM 737 O O . LEU A 1 93 ? -8.852 -7.363 9.011 1.00 72.44 93 LEU A O 1
ATOM 741 N N . ASP A 1 94 ? -8.773 -6.247 7.058 1.00 75.25 94 ASP A N 1
ATOM 742 C CA . ASP A 1 94 ? -9.894 -6.943 6.423 1.00 75.25 94 ASP A CA 1
ATOM 743 C C . ASP A 1 94 ? -9.372 -7.823 5.300 1.00 75.25 94 ASP A C 1
ATOM 745 O O . ASP A 1 94 ? -8.781 -7.311 4.344 1.00 75.25 94 ASP A O 1
ATOM 749 N N . ASP A 1 95 ? -9.683 -9.112 5.342 1.00 77.06 95 ASP A N 1
ATOM 750 C CA . ASP A 1 95 ? -9.461 -9.969 4.178 1.00 77.06 95 ASP A CA 1
ATOM 751 C C . ASP A 1 95 ? -10.336 -9.490 3.001 1.00 77.06 95 ASP A C 1
ATOM 753 O O . ASP A 1 95 ? -9.933 -9.569 1.839 1.00 77.06 95 ASP A O 1
ATOM 757 N N . GLY A 1 96 ? -11.491 -8.877 3.300 1.00 86.00 96 GLY A N 1
ATOM 758 C CA . GLY A 1 96 ? -12.414 -8.319 2.318 1.00 86.00 96 GLY A CA 1
ATOM 759 C C . GLY A 1 96 ? -11.866 -7.131 1.521 1.00 86.00 96 GLY A C 1
ATOM 760 O O . GLY A 1 96 ? -12.379 -6.869 0.432 1.00 86.00 96 GLY A O 1
ATOM 761 N N . THR A 1 97 ? -10.842 -6.422 2.012 1.00 89.31 97 THR A N 1
ATOM 762 C CA . THR A 1 97 ? -10.173 -5.353 1.248 1.00 89.31 97 THR A CA 1
ATOM 763 C C . THR A 1 97 ? -9.297 -5.958 0.156 1.00 89.31 97 THR A C 1
ATOM 765 O O . THR A 1 97 ? -9.381 -5.552 -1.000 1.00 89.31 97 THR A O 1
ATOM 768 N N . ILE A 1 98 ? -8.495 -6.969 0.502 1.00 88.44 98 ILE A N 1
ATOM 769 C CA . ILE A 1 98 ? -7.585 -7.632 -0.442 1.00 88.44 98 ILE A CA 1
ATOM 770 C C . ILE A 1 98 ? -8.383 -8.398 -1.497 1.00 88.44 98 ILE A C 1
ATOM 772 O O . ILE A 1 98 ? -8.102 -8.269 -2.684 1.00 88.44 98 ILE A O 1
ATOM 776 N N . GLN A 1 99 ? -9.411 -9.144 -1.081 1.00 90.88 99 GLN A N 1
ATOM 777 C CA . GLN A 1 99 ? -10.264 -9.898 -2.004 1.00 90.88 99 GLN A CA 1
ATOM 778 C C . GLN A 1 99 ? -10.921 -8.996 -3.055 1.00 90.88 99 GLN A C 1
ATOM 780 O O . GLN A 1 99 ? -10.962 -9.356 -4.228 1.00 90.88 99 GLN A O 1
ATOM 785 N N . ARG A 1 100 ? -11.378 -7.801 -2.659 1.00 93.75 100 ARG A N 1
ATOM 786 C CA . ARG A 1 100 ? -11.949 -6.816 -3.588 1.00 93.75 100 ARG A CA 1
ATOM 787 C C . ARG A 1 100 ? -10.924 -6.287 -4.580 1.00 93.75 100 ARG A C 1
ATOM 789 O O . ARG A 1 100 ? -11.217 -6.244 -5.768 1.00 93.75 100 ARG A O 1
ATOM 796 N N . LEU A 1 101 ? -9.717 -5.958 -4.120 1.00 93.19 101 LEU A N 1
ATOM 797 C CA . LEU A 1 101 ? -8.638 -5.525 -5.012 1.00 93.19 101 LEU A CA 1
ATOM 798 C C . LEU A 1 101 ? -8.285 -6.604 -6.044 1.00 93.19 101 LEU A C 1
ATOM 800 O O . LEU A 1 101 ? -8.150 -6.294 -7.223 1.00 93.19 101 LEU A O 1
ATOM 804 N N . VAL A 1 102 ? -8.197 -7.869 -5.617 1.00 90.50 102 VAL A N 1
ATOM 805 C CA . VAL A 1 102 ? -7.944 -9.013 -6.513 1.00 90.50 102 VAL A CA 1
ATOM 806 C C . VAL A 1 102 ? -9.091 -9.218 -7.507 1.00 90.50 102 VAL A C 1
ATOM 808 O O . VAL A 1 102 ? -8.843 -9.553 -8.660 1.00 90.50 102 VAL A O 1
ATOM 811 N N . ALA A 1 103 ? -10.335 -8.966 -7.095 1.00 93.75 103 ALA A N 1
ATOM 812 C CA . ALA A 1 103 ? -11.504 -9.001 -7.972 1.00 93.75 103 ALA A CA 1
ATOM 813 C C . ALA A 1 103 ? -11.622 -7.778 -8.909 1.00 93.75 103 ALA A C 1
ATOM 815 O O . ALA A 1 103 ? -12.567 -7.702 -9.690 1.00 93.75 103 ALA A O 1
ATOM 816 N N . GLY A 1 104 ? -10.698 -6.811 -8.833 1.00 93.62 104 GLY A N 1
ATOM 817 C CA . GLY A 1 104 ? -10.734 -5.578 -9.623 1.00 93.62 104 GLY A CA 1
ATOM 818 C C . GLY A 1 104 ? -11.640 -4.476 -9.056 1.00 93.62 104 GLY A C 1
ATOM 819 O O . GLY A 1 104 ? -11.757 -3.416 -9.663 1.00 93.62 104 GLY A O 1
ATOM 820 N N . ASP A 1 105 ? -12.249 -4.682 -7.886 1.00 94.62 105 ASP A N 1
ATOM 821 C CA . ASP A 1 105 ? -13.121 -3.718 -7.205 1.00 94.62 105 ASP A CA 1
ATOM 822 C C . ASP A 1 105 ? -12.318 -2.806 -6.258 1.00 94.62 105 ASP A C 1
ATOM 824 O O . ASP A 1 105 ? -12.383 -2.890 -5.025 1.00 94.62 105 ASP A O 1
ATOM 828 N N . GLY A 1 106 ? -11.506 -1.923 -6.847 1.00 94.44 106 GLY A N 1
ATOM 829 C CA . GLY A 1 106 ? -10.675 -0.986 -6.084 1.00 94.44 106 GLY A CA 1
ATOM 830 C C . GLY A 1 106 ? -11.486 0.073 -5.333 1.00 94.44 106 GLY A C 1
ATOM 831 O O . GLY A 1 106 ? -11.153 0.423 -4.199 1.00 94.44 106 GLY A O 1
ATOM 832 N N . THR A 1 107 ? -12.589 0.543 -5.916 1.00 95.88 107 THR A N 1
ATOM 833 C CA . THR A 1 107 ? -13.451 1.567 -5.308 1.00 95.88 107 THR A CA 1
ATOM 834 C C . THR A 1 107 ? -14.072 1.094 -3.996 1.00 95.88 107 THR A C 1
ATOM 836 O O . THR A 1 107 ? -14.014 1.810 -2.986 1.00 95.88 107 THR A O 1
ATOM 839 N N . SER A 1 108 ? -14.622 -0.122 -3.955 1.00 93.94 108 SER A N 1
ATOM 840 C CA . SER A 1 108 ? -15.200 -0.641 -2.714 1.00 93.94 108 SER A CA 1
ATOM 841 C C . SER A 1 108 ? -14.123 -0.987 -1.689 1.00 93.94 108 SER A C 1
ATOM 843 O O . SER A 1 108 ? -14.342 -0.790 -0.492 1.00 93.94 108 SER A O 1
ATOM 845 N N . ALA A 1 109 ? -12.949 -1.454 -2.131 1.00 94.62 109 ALA A N 1
ATOM 846 C CA . ALA A 1 109 ? -11.813 -1.711 -1.245 1.00 94.62 109 ALA A CA 1
ATOM 847 C C . ALA A 1 109 ? -11.365 -0.437 -0.507 1.00 94.62 109 ALA A C 1
ATOM 849 O O . ALA A 1 109 ? -11.206 -0.450 0.715 1.00 94.62 109 ALA A O 1
ATOM 850 N N . VAL A 1 110 ? -11.229 0.685 -1.223 1.00 94.88 110 VAL A N 1
ATOM 851 C CA . VAL A 1 110 ? -10.872 1.980 -0.617 1.00 94.88 110 VAL A CA 1
ATOM 852 C C . VAL A 1 110 ? -11.979 2.476 0.301 1.00 94.88 110 VAL A C 1
ATOM 854 O O . VAL A 1 110 ? -11.698 2.916 1.411 1.00 94.88 110 VAL A O 1
ATOM 857 N N . THR A 1 111 ? -13.244 2.356 -0.106 1.00 94.00 111 THR A N 1
ATOM 858 C CA . THR A 1 111 ? -14.386 2.744 0.739 1.00 94.00 111 THR A CA 1
ATOM 859 C C . THR A 1 111 ? -14.375 2.002 2.079 1.00 94.00 111 THR A C 1
ATOM 861 O O . THR A 1 111 ? -14.604 2.598 3.134 1.00 94.00 111 THR A O 1
ATOM 864 N N . LEU A 1 112 ? -14.068 0.704 2.057 1.00 92.31 112 LEU A N 1
ATOM 865 C CA . LEU A 1 112 ? -13.943 -0.120 3.256 1.00 92.31 112 LEU A CA 1
ATOM 866 C C . LEU A 1 112 ? -12.758 0.315 4.127 1.00 92.31 112 LEU A C 1
ATOM 868 O O . LEU A 1 112 ? -12.908 0.440 5.344 1.00 92.31 112 LEU A O 1
ATOM 872 N N . ALA A 1 113 ? -11.611 0.607 3.509 1.00 92.38 113 ALA A N 1
ATOM 873 C CA . ALA A 1 113 ? -10.435 1.122 4.203 1.00 92.38 113 ALA A CA 1
ATOM 874 C C . ALA A 1 113 ? -10.706 2.478 4.874 1.00 92.38 113 ALA A C 1
ATOM 876 O O . ALA A 1 113 ? -10.432 2.636 6.060 1.00 92.38 113 ALA A O 1
ATOM 877 N N . LEU A 1 114 ? -11.323 3.430 4.168 1.00 92.31 114 LEU A N 1
ATOM 878 C CA . LEU A 1 114 ? -11.675 4.744 4.716 1.00 92.31 114 LEU A CA 1
ATOM 879 C C . LEU A 1 114 ? -12.605 4.625 5.928 1.00 92.31 114 LEU A C 1
ATOM 881 O O . LEU A 1 114 ? -12.342 5.237 6.961 1.00 92.31 114 LEU A O 1
ATOM 885 N N . ARG A 1 115 ? -13.646 3.782 5.850 1.00 90.31 115 ARG A N 1
ATOM 886 C CA . ARG A 1 115 ? -14.552 3.524 6.985 1.00 90.31 115 ARG A CA 1
ATOM 887 C C . ARG A 1 115 ? -13.804 2.988 8.205 1.00 90.31 115 ARG A C 1
ATOM 889 O O . ARG A 1 115 ? -14.058 3.429 9.325 1.00 90.31 115 ARG A O 1
ATOM 896 N N . ARG A 1 116 ? -12.863 2.064 7.995 1.00 88.50 116 ARG A N 1
ATOM 897 C CA . ARG A 1 116 ? -12.038 1.498 9.072 1.00 88.50 116 ARG A CA 1
ATOM 898 C C . ARG A 1 116 ? -11.113 2.540 9.680 1.00 88.50 116 ARG A C 1
ATOM 900 O O . ARG A 1 116 ? -11.081 2.673 10.900 1.00 88.50 116 ARG A O 1
ATOM 907 N N . LEU A 1 117 ? -10.418 3.315 8.857 1.00 89.69 117 LEU A N 1
ATOM 908 C CA . LEU A 1 117 ? -9.549 4.389 9.331 1.00 89.69 117 LEU A CA 1
ATOM 909 C C . LEU A 1 117 ? -10.336 5.417 10.151 1.00 89.69 117 LEU A C 1
ATOM 911 O O . LEU A 1 117 ? -9.908 5.783 11.245 1.00 89.69 117 LEU A O 1
ATOM 915 N N . SER A 1 118 ? -11.528 5.804 9.696 1.00 89.00 118 SER A N 1
ATOM 916 C CA . SER A 1 118 ? -12.402 6.692 10.464 1.00 89.00 118 SER A CA 1
ATOM 917 C C . SER A 1 118 ? -12.859 6.090 11.796 1.00 89.00 118 SER A C 1
ATOM 919 O O . SER A 1 118 ? -12.918 6.817 12.783 1.00 89.00 118 SER A O 1
ATOM 921 N N . SER A 1 119 ? -13.110 4.776 11.874 1.00 87.38 119 SER A N 1
ATOM 922 C CA . SER A 1 119 ? -13.482 4.115 13.140 1.00 87.38 119 SER A CA 1
ATOM 923 C C . SER A 1 119 ? -12.384 4.144 14.210 1.00 87.38 119 SER A C 1
ATOM 925 O O . SER A 1 119 ? -12.693 4.063 15.394 1.00 87.38 119 SER A O 1
ATOM 927 N N . VAL A 1 120 ? -11.118 4.307 13.809 1.00 86.69 120 VAL A N 1
ATOM 928 C CA . VAL A 1 120 ? -9.977 4.455 14.732 1.00 86.69 120 VAL A CA 1
ATOM 929 C C . VAL A 1 120 ? -9.504 5.912 14.860 1.00 86.69 120 VAL A C 1
ATOM 931 O O . VAL A 1 120 ? -8.432 6.170 15.406 1.00 86.69 120 VAL A O 1
ATOM 934 N N . GLY A 1 121 ? -10.288 6.869 14.351 1.00 86.88 121 GLY A N 1
ATOM 935 C CA . GLY A 1 121 ? -10.075 8.303 14.552 1.00 86.88 121 GLY A CA 1
ATOM 936 C C . GLY A 1 121 ? -9.295 9.041 13.461 1.00 86.88 121 GLY A C 1
ATOM 937 O O . GLY A 1 121 ? -9.029 10.226 13.642 1.00 86.88 121 GLY A O 1
ATOM 938 N N . PHE A 1 122 ? -8.955 8.406 12.332 1.00 87.44 122 PHE A N 1
ATOM 939 C CA . PHE A 1 122 ? -8.383 9.139 11.194 1.00 87.44 122 PHE A CA 1
ATOM 940 C C . PHE A 1 122 ? -9.425 10.028 10.520 1.00 87.44 122 PHE A C 1
ATOM 942 O O . PHE A 1 122 ? -10.571 9.619 10.295 1.00 87.44 122 PHE A O 1
ATOM 949 N N . ARG A 1 123 ? -8.991 11.220 10.107 1.00 84.81 123 ARG A N 1
ATOM 950 C CA . ARG A 1 123 ? -9.777 12.154 9.293 1.00 84.81 123 ARG A CA 1
ATOM 951 C C . ARG A 1 123 ? -9.198 12.252 7.879 1.00 84.81 123 ARG A C 1
ATOM 953 O O . ARG A 1 123 ? -8.484 13.205 7.584 1.00 84.81 123 ARG A O 1
ATOM 960 N N . PRO A 1 124 ? -9.488 11.273 7.002 1.00 79.94 124 PRO A N 1
ATOM 961 C CA . PRO A 1 124 ? -8.965 11.285 5.644 1.00 79.94 124 PRO A CA 1
ATOM 962 C C . PRO A 1 124 ? -9.462 12.517 4.866 1.00 79.94 124 PRO A C 1
ATOM 964 O O . PRO A 1 124 ? -10.663 12.811 4.916 1.00 79.94 124 PRO A O 1
ATOM 967 N N . PRO A 1 125 ? -8.595 13.211 4.105 1.00 80.25 125 PRO A N 1
ATOM 968 C CA . PRO A 1 125 ? -9.022 14.235 3.150 1.00 80.25 125 PRO A CA 1
ATOM 969 C C . PRO A 1 125 ? -9.808 13.608 1.988 1.00 80.25 125 PRO A C 1
ATOM 971 O O . PRO A 1 125 ? -10.723 14.224 1.438 1.00 80.25 125 PRO A O 1
ATOM 974 N N . LEU A 1 126 ? -9.501 12.349 1.669 1.00 85.81 126 LEU A N 1
ATOM 975 C CA . LEU A 1 126 ? -10.159 11.548 0.649 1.00 85.81 126 LEU A CA 1
ATOM 976 C C . LEU A 1 126 ? -11.532 11.040 1.117 1.00 85.81 126 LEU A C 1
ATOM 978 O O . LEU A 1 126 ? -11.658 10.410 2.169 1.00 85.81 126 LEU A O 1
ATOM 982 N N . ARG A 1 127 ? -12.568 11.255 0.298 1.00 83.62 127 ARG A N 1
ATOM 983 C CA . ARG A 1 127 ? -13.939 10.773 0.567 1.00 83.62 127 ARG A CA 1
ATOM 984 C C . ARG A 1 127 ? -14.324 9.526 -0.220 1.00 83.62 127 ARG A C 1
ATOM 986 O O . ARG A 1 127 ? -15.119 8.729 0.270 1.00 83.62 127 ARG A O 1
ATOM 993 N N . ALA A 1 128 ? -13.770 9.360 -1.414 1.00 83.94 128 ALA A N 1
ATOM 994 C CA . ALA A 1 128 ? -13.989 8.216 -2.286 1.00 83.94 128 ALA A CA 1
ATOM 995 C C . ALA A 1 128 ? -12.855 8.139 -3.312 1.00 83.94 128 ALA A C 1
ATOM 997 O O . ALA A 1 128 ? -12.195 9.144 -3.569 1.00 83.94 128 ALA A O 1
ATOM 998 N N . ALA A 1 129 ? -12.664 6.969 -3.918 1.00 89.19 129 ALA A N 1
ATOM 999 C CA . ALA A 1 129 ? -11.744 6.787 -5.034 1.00 89.19 129 ALA A CA 1
ATOM 1000 C C . ALA A 1 129 ? -12.417 5.996 -6.159 1.00 89.19 129 ALA A C 1
ATOM 1002 O O . ALA A 1 129 ? -13.148 5.037 -5.901 1.00 89.19 129 ALA A O 1
ATOM 1003 N N . CYS A 1 130 ? -12.138 6.378 -7.401 1.00 89.00 130 CYS A N 1
ATOM 1004 C CA . CYS A 1 130 ? -12.516 5.614 -8.585 1.00 89.00 130 CYS A CA 1
ATOM 1005 C C . CYS A 1 130 ? -11.303 4.815 -9.051 1.00 89.00 130 CYS A C 1
ATOM 1007 O O . CYS A 1 130 ? -10.244 5.393 -9.285 1.00 89.00 130 CYS A O 1
ATOM 1009 N N . ALA A 1 131 ? -11.458 3.502 -9.180 1.00 91.69 131 ALA A N 1
ATOM 1010 C CA . ALA A 1 131 ? -10.420 2.629 -9.702 1.00 91.69 131 ALA A CA 1
ATOM 1011 C C . ALA A 1 131 ? -11.014 1.716 -10.767 1.00 91.69 131 ALA A C 1
ATOM 1013 O O . ALA A 1 131 ? -12.032 1.065 -10.536 1.00 91.69 131 ALA A O 1
ATOM 1014 N N . ASP A 1 132 ? -10.359 1.665 -11.921 1.00 93.19 132 ASP A N 1
ATOM 1015 C CA . ASP A 1 132 ? -10.572 0.603 -12.892 1.00 93.19 132 ASP A CA 1
ATOM 1016 C C . ASP A 1 132 ? -9.844 -0.682 -12.453 1.00 93.19 132 ASP A C 1
ATOM 1018 O O . ASP A 1 132 ? -9.074 -0.699 -11.485 1.00 93.19 132 ASP A O 1
ATOM 1022 N N . VAL A 1 133 ? -10.073 -1.773 -13.187 1.00 93.38 133 VAL A N 1
ATOM 1023 C CA . VAL A 1 133 ? -9.471 -3.085 -12.895 1.00 93.38 133 VAL A CA 1
ATOM 1024 C C . VAL A 1 133 ? -7.940 -3.005 -12.883 1.00 93.38 133 VAL A C 1
ATOM 1026 O O . VAL A 1 133 ? -7.292 -3.598 -12.020 1.00 93.38 133 VAL A O 1
ATOM 1029 N N . ALA A 1 134 ? -7.350 -2.231 -13.800 1.00 92.69 134 ALA A N 1
ATOM 1030 C CA . ALA A 1 134 ? -5.903 -2.062 -13.884 1.00 92.69 134 ALA A CA 1
ATOM 1031 C C . ALA A 1 134 ? -5.333 -1.340 -12.650 1.00 92.69 134 ALA A C 1
ATOM 1033 O O . ALA A 1 134 ? -4.317 -1.760 -12.095 1.00 92.69 134 ALA A O 1
ATOM 1034 N N . THR A 1 135 ? -5.995 -0.280 -12.184 1.00 94.12 135 THR A N 1
ATOM 1035 C CA . THR A 1 135 ? -5.608 0.464 -10.979 1.00 94.12 135 THR A CA 1
ATOM 1036 C C . THR A 1 135 ? -5.773 -0.386 -9.726 1.00 94.12 135 THR A C 1
ATOM 1038 O O . THR A 1 135 ? -4.860 -0.425 -8.902 1.00 94.12 135 THR A O 1
ATOM 1041 N N . ALA A 1 136 ? -6.875 -1.131 -9.605 1.00 94.50 136 ALA A N 1
ATOM 1042 C CA . ALA A 1 136 ? -7.084 -2.069 -8.503 1.00 94.50 136 ALA A CA 1
ATOM 1043 C C . ALA A 1 136 ? -5.979 -3.141 -8.450 1.00 94.50 136 ALA A C 1
ATOM 1045 O O . ALA A 1 136 ? -5.426 -3.408 -7.380 1.00 94.50 136 ALA A O 1
ATOM 1046 N N . GLY A 1 137 ? -5.588 -3.678 -9.611 1.00 92.75 137 GLY A N 1
ATOM 1047 C CA . GLY A 1 137 ? -4.464 -4.605 -9.739 1.00 92.75 137 GLY A CA 1
ATOM 1048 C C . GLY A 1 137 ? -3.129 -3.988 -9.307 1.00 92.75 137 GLY A C 1
ATOM 1049 O O . GLY A 1 137 ? -2.401 -4.590 -8.516 1.00 92.75 137 GLY A O 1
ATOM 1050 N N . ARG A 1 138 ? -2.825 -2.755 -9.741 1.00 94.06 138 ARG A N 1
ATOM 1051 C CA . ARG A 1 138 ? -1.619 -2.026 -9.299 1.00 94.06 138 ARG A CA 1
ATOM 1052 C C . ARG A 1 138 ? -1.619 -1.776 -7.795 1.00 94.06 138 ARG A C 1
ATOM 1054 O O . ARG A 1 138 ? -0.590 -1.960 -7.150 1.00 94.06 138 ARG A O 1
ATOM 1061 N N . TRP A 1 139 ? -2.759 -1.400 -7.218 1.00 94.94 139 TRP A N 1
ATOM 1062 C CA . TRP A 1 139 ? -2.895 -1.217 -5.774 1.00 94.94 139 TRP A CA 1
ATOM 1063 C C . TRP A 1 139 ? -2.643 -2.516 -5.009 1.00 94.94 139 TRP A C 1
ATOM 1065 O O . TRP A 1 139 ? -1.892 -2.500 -4.033 1.00 94.94 139 TRP A O 1
ATOM 1075 N N . ALA A 1 140 ? -3.205 -3.638 -5.475 1.00 92.88 140 ALA A N 1
ATOM 1076 C CA . ALA A 1 140 ? -2.962 -4.961 -4.901 1.00 92.88 140 ALA A CA 1
ATOM 1077 C C . ALA A 1 140 ? -1.473 -5.331 -4.948 1.00 92.88 140 ALA A C 1
ATOM 1079 O O . ALA A 1 140 ? -0.892 -5.695 -3.925 1.00 92.88 140 ALA A O 1
ATOM 1080 N N . ALA A 1 141 ? -0.838 -5.180 -6.113 1.00 91.94 141 ALA A N 1
ATOM 1081 C CA . ALA A 1 141 ? 0.579 -5.471 -6.297 1.00 91.94 141 ALA A CA 1
ATOM 1082 C C . ALA A 1 141 ? 1.462 -4.586 -5.405 1.00 91.94 141 ALA A C 1
ATOM 1084 O O . ALA A 1 141 ? 2.383 -5.076 -4.754 1.00 91.94 141 ALA A O 1
ATOM 1085 N N . ALA A 1 142 ? 1.143 -3.295 -5.298 1.00 93.81 142 ALA A N 1
ATOM 1086 C CA . ALA A 1 142 ? 1.873 -2.355 -4.457 1.0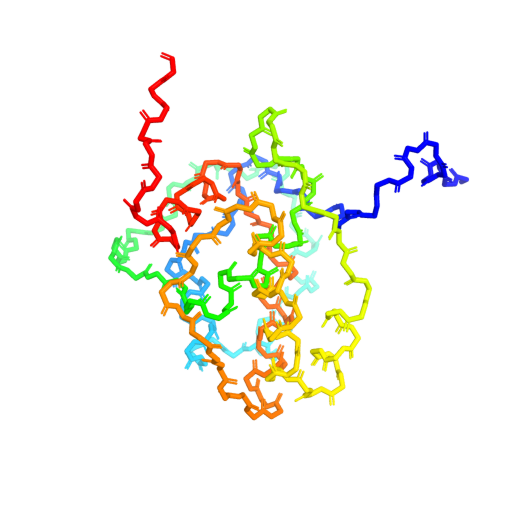0 93.81 142 ALA A CA 1
ATOM 1087 C C . ALA A 1 142 ? 1.838 -2.734 -2.959 1.00 93.81 142 ALA A C 1
ATOM 1089 O O . ALA A 1 142 ? 2.788 -2.449 -2.229 1.00 93.81 142 ALA A O 1
ATOM 1090 N N . LEU A 1 143 ? 0.790 -3.424 -2.481 1.00 92.06 143 LEU A N 1
ATOM 1091 C CA . LEU A 1 143 ? 0.736 -3.924 -1.100 1.00 92.06 143 LEU A CA 1
ATOM 1092 C C . LEU A 1 143 ? 1.761 -5.037 -0.819 1.00 92.06 143 LEU A C 1
ATOM 1094 O O . LEU A 1 143 ? 2.145 -5.213 0.341 1.00 92.06 143 LEU A O 1
ATOM 1098 N N . ALA A 1 144 ? 2.241 -5.748 -1.843 1.00 89.69 144 ALA A N 1
ATOM 1099 C CA . ALA A 1 144 ? 3.253 -6.793 -1.687 1.00 89.69 144 ALA A CA 1
ATOM 1100 C C . ALA A 1 144 ? 4.640 -6.233 -1.325 1.00 89.69 144 ALA A C 1
ATOM 1102 O O . ALA A 1 144 ? 5.469 -6.945 -0.757 1.00 89.69 144 ALA A O 1
ATOM 1103 N N . PHE A 1 145 ? 4.897 -4.953 -1.606 1.00 89.69 145 PHE A N 1
ATOM 1104 C CA . PHE A 1 145 ? 6.170 -4.321 -1.285 1.00 89.69 145 PHE A CA 1
ATOM 1105 C C . PHE A 1 145 ? 6.181 -3.868 0.179 1.00 89.69 145 PHE A C 1
ATOM 1107 O O . PHE A 1 145 ? 5.291 -3.124 0.606 1.00 89.69 145 PHE A O 1
ATOM 1114 N N . PRO A 1 146 ? 7.151 -4.302 0.999 1.00 89.75 146 PRO A N 1
ATOM 1115 C CA . PRO A 1 146 ? 7.186 -3.947 2.409 1.00 89.75 146 PRO A CA 1
ATOM 1116 C C . PRO A 1 146 ? 7.616 -2.483 2.597 1.00 89.75 146 PRO A C 1
ATOM 1118 O O . PRO A 1 146 ? 8.425 -1.960 1.840 1.00 89.75 146 PRO A O 1
ATOM 1121 N N . ILE A 1 147 ? 7.094 -1.814 3.629 1.00 90.50 147 ILE A N 1
ATOM 1122 C CA . ILE A 1 147 ? 7.487 -0.439 3.995 1.00 90.50 147 ILE A CA 1
ATOM 1123 C C . ILE A 1 147 ? 8.034 -0.429 5.417 1.00 90.50 147 ILE A C 1
ATOM 1125 O O . ILE A 1 147 ? 7.685 -1.299 6.207 1.00 90.50 147 ILE A O 1
ATOM 1129 N N . SER A 1 148 ? 8.844 0.558 5.785 1.00 88.38 148 SER A N 1
ATOM 1130 C CA . SER A 1 148 ? 9.294 0.721 7.171 1.00 88.38 148 SER A CA 1
ATOM 1131 C C . SER A 1 148 ? 8.216 1.346 8.075 1.00 88.38 148 SER A C 1
ATOM 1133 O O . SER A 1 148 ? 7.308 2.037 7.610 1.00 88.38 148 SER A O 1
ATOM 1135 N N . GLN A 1 149 ? 8.332 1.169 9.399 1.00 87.69 149 GLN A N 1
ATOM 1136 C CA . GLN A 1 149 ? 7.472 1.868 10.374 1.00 87.69 149 GLN A CA 1
ATOM 1137 C C . GLN A 1 149 ? 7.555 3.393 10.225 1.00 87.69 149 GLN A C 1
ATOM 1139 O O . GLN A 1 149 ? 6.543 4.087 10.297 1.00 87.69 149 GLN A O 1
ATOM 1144 N N . ARG A 1 150 ? 8.762 3.913 9.967 1.00 87.94 150 ARG A N 1
ATOM 1145 C CA . ARG A 1 150 ? 9.001 5.337 9.697 1.00 87.94 150 ARG A CA 1
ATOM 1146 C C . ARG A 1 150 ? 8.188 5.821 8.496 1.00 87.94 150 ARG A C 1
ATOM 1148 O O . ARG A 1 150 ? 7.561 6.871 8.586 1.00 87.94 150 ARG A O 1
ATOM 1155 N N . MET A 1 151 ? 8.163 5.043 7.410 1.00 90.19 151 MET A N 1
ATOM 1156 C CA . MET A 1 151 ? 7.320 5.331 6.250 1.00 90.19 151 MET A CA 1
ATOM 1157 C C . MET A 1 151 ? 5.839 5.332 6.624 1.00 90.19 151 MET A C 1
ATOM 1159 O O . MET A 1 151 ? 5.144 6.293 6.330 1.00 90.19 151 MET A O 1
ATOM 1163 N N . ALA A 1 152 ? 5.360 4.292 7.314 1.00 91.00 152 ALA A N 1
ATOM 1164 C CA . ALA A 1 152 ? 3.956 4.192 7.712 1.00 91.00 152 ALA A CA 1
ATOM 1165 C C . ALA A 1 152 ? 3.492 5.411 8.531 1.00 91.00 152 ALA A C 1
ATOM 1167 O O . ALA A 1 152 ? 2.421 5.952 8.267 1.00 91.00 152 ALA A O 1
ATOM 1168 N N . ARG A 1 153 ? 4.323 5.898 9.464 1.00 90.25 153 ARG A N 1
ATOM 1169 C CA . ARG A 1 153 ? 4.054 7.132 10.224 1.00 90.25 153 ARG A CA 1
ATOM 1170 C C . ARG A 1 153 ? 4.021 8.371 9.333 1.00 90.25 153 ARG A C 1
ATOM 1172 O O . ARG A 1 153 ? 3.131 9.198 9.492 1.00 90.25 153 ARG A O 1
ATOM 1179 N N . ALA A 1 154 ? 4.949 8.492 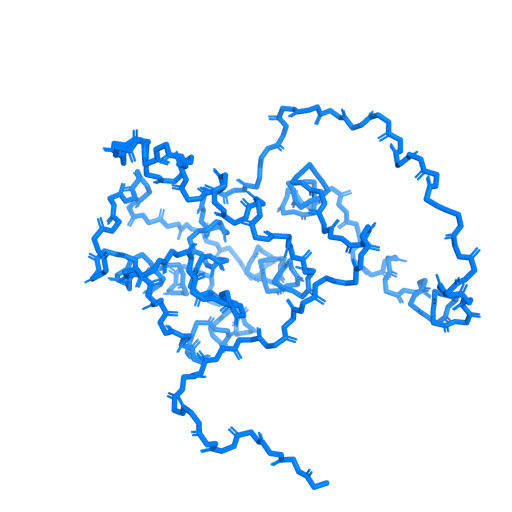8.385 1.00 90.50 154 ALA A N 1
ATOM 1180 C CA . ALA A 1 154 ? 4.963 9.612 7.447 1.00 90.50 154 ALA A CA 1
ATOM 1181 C C . ALA A 1 154 ? 3.721 9.617 6.534 1.00 90.50 154 ALA A C 1
ATOM 1183 O O . ALA A 1 154 ? 3.123 10.668 6.314 1.00 90.50 154 ALA A O 1
ATOM 1184 N N . LEU A 1 155 ? 3.288 8.440 6.067 1.00 91.69 155 LEU A N 1
ATOM 1185 C CA . LEU A 1 155 ? 2.040 8.283 5.317 1.00 91.69 155 LEU A CA 1
ATOM 1186 C C . LEU A 1 155 ? 0.832 8.675 6.172 1.00 91.69 155 LEU A C 1
ATOM 1188 O O . LEU A 1 155 ? -0.003 9.437 5.706 1.00 91.69 155 LEU A O 1
ATOM 1192 N N . ALA A 1 156 ? 0.764 8.219 7.425 1.00 90.81 156 ALA A N 1
ATOM 1193 C CA . ALA A 1 156 ? -0.318 8.567 8.343 1.00 90.81 156 ALA A CA 1
ATOM 1194 C C . ALA A 1 156 ? -0.399 10.076 8.628 1.00 90.81 156 ALA A C 1
ATOM 1196 O O . ALA A 1 156 ? -1.486 10.638 8.586 1.00 90.81 156 ALA A O 1
ATOM 1197 N N . GLN A 1 157 ? 0.740 10.739 8.856 1.00 88.88 157 GLN A N 1
ATOM 1198 C CA . GLN A 1 157 ? 0.803 12.194 9.053 1.00 88.88 157 GLN A CA 1
ATOM 1199 C C . GLN A 1 157 ? 0.349 12.968 7.815 1.00 88.88 157 GLN A C 1
ATOM 1201 O O . GLN A 1 157 ? -0.327 13.983 7.931 1.00 88.88 157 GLN A O 1
ATOM 1206 N N . ARG A 1 158 ? 0.717 12.498 6.618 1.00 88.12 158 ARG A N 1
ATOM 1207 C CA . ARG A 1 158 ? 0.261 13.104 5.363 1.00 88.12 158 ARG A CA 1
ATOM 1208 C C . ARG A 1 158 ? -1.236 12.883 5.145 1.00 88.12 158 ARG A C 1
ATOM 1210 O O . ARG A 1 158 ? -1.918 13.773 4.654 1.00 88.12 158 ARG A O 1
ATOM 1217 N N . PHE A 1 159 ? -1.717 11.695 5.493 1.00 88.31 159 PHE A N 1
ATOM 1218 C CA . PHE A 1 159 ? -3.099 11.273 5.302 1.00 88.31 159 PHE A CA 1
ATOM 1219 C C . PHE A 1 159 ? -4.066 11.891 6.316 1.00 88.31 159 PHE A C 1
ATOM 1221 O O . PHE A 1 159 ? -5.255 11.984 6.043 1.00 88.31 159 PHE A O 1
ATOM 1228 N N . ASP A 1 160 ? -3.576 12.326 7.474 1.00 86.69 160 ASP A N 1
ATOM 1229 C CA . ASP A 1 160 ? -4.339 13.095 8.453 1.00 86.69 160 ASP A CA 1
ATOM 1230 C C . ASP A 1 160 ? -3.456 14.223 9.020 1.00 86.69 160 ASP A C 1
ATOM 1232 O O . ASP A 1 160 ? -2.818 14.069 10.065 1.00 86.69 160 ASP A O 1
ATOM 1236 N N . PRO A 1 161 ? -3.376 15.370 8.321 1.00 73.69 161 PRO A N 1
ATOM 1237 C CA . PRO A 1 161 ? -2.499 16.473 8.706 1.00 73.69 161 PRO A CA 1
ATOM 1238 C C . PRO A 1 161 ? -2.956 17.206 9.977 1.00 73.69 161 PRO A C 1
ATOM 1240 O O . PRO A 1 161 ? -2.199 18.017 10.506 1.00 73.69 161 PRO A O 1
ATOM 1243 N N . GLN A 1 162 ? -4.172 16.945 10.475 1.00 68.94 162 GLN A N 1
ATOM 1244 C CA . GLN A 1 162 ? -4.684 17.524 11.725 1.00 68.94 162 GLN A CA 1
ATOM 1245 C C . GLN A 1 162 ? -4.257 16.731 12.969 1.00 68.94 162 GLN A C 1
ATOM 1247 O O . GLN A 1 162 ? -4.581 17.123 14.090 1.00 68.94 162 GLN A O 1
ATOM 1252 N N . GLN A 1 163 ? -3.524 15.631 12.790 1.00 65.25 163 GLN A N 1
ATOM 1253 C CA . GLN A 1 163 ? -2.954 14.864 13.889 1.00 65.25 163 GLN A CA 1
ATOM 1254 C C . GLN A 1 163 ? -1.953 15.728 14.668 1.00 65.25 163 GLN A C 1
ATOM 1256 O O . GLN A 1 163 ? -1.027 16.280 14.061 1.00 65.25 163 GLN A O 1
ATOM 1261 N N . PRO A 1 164 ? -2.072 15.836 16.005 1.00 55.06 164 PRO A N 1
ATOM 1262 C CA . PRO A 1 164 ? -1.003 16.423 16.794 1.00 55.06 164 PRO A CA 1
ATOM 1263 C C . PRO A 1 164 ? 0.277 15.621 16.535 1.00 55.06 164 PRO A C 1
ATOM 1265 O O . PRO A 1 164 ? 0.272 14.391 16.584 1.00 55.06 164 PRO A O 1
ATOM 1268 N N . LYS A 1 165 ? 1.379 16.314 16.221 1.00 52.03 165 LYS A N 1
ATOM 1269 C CA . LYS A 1 165 ? 2.710 15.701 16.225 1.00 52.03 165 LYS A CA 1
ATOM 1270 C C . LYS A 1 165 ? 2.975 15.242 17.655 1.00 52.03 165 LYS A C 1
ATOM 1272 O O . LYS A 1 165 ? 3.430 16.041 18.467 1.00 52.03 165 LYS A O 1
ATOM 1277 N N . GLU A 1 166 ? 2.689 13.986 17.973 1.00 48.22 166 GLU A N 1
ATOM 1278 C CA . GLU A 1 166 ? 3.291 13.359 19.143 1.00 48.22 166 GLU A CA 1
ATOM 1279 C C . GLU A 1 166 ? 4.803 13.338 18.881 1.00 48.22 166 GLU A C 1
ATOM 1281 O O . GLU A 1 166 ? 5.311 12.580 18.048 1.00 48.22 166 GLU A O 1
ATOM 1286 N N . LEU A 1 167 ? 5.498 14.310 19.479 1.00 38.06 167 LEU A N 1
ATOM 1287 C CA . LEU A 1 167 ? 6.950 14.329 19.573 1.00 38.06 167 LEU A CA 1
ATOM 1288 C C . LEU A 1 167 ? 7.390 13.142 20.449 1.00 38.06 167 LEU A C 1
ATOM 1290 O O . LEU A 1 167 ? 6.656 12.789 21.373 1.00 38.06 167 LEU A O 1
ATOM 1294 N N . PRO A 1 168 ? 8.537 12.515 20.129 1.00 38.97 168 PRO A N 1
ATOM 1295 C CA . PRO A 1 168 ? 9.067 11.385 20.886 1.00 38.97 168 PRO A CA 1
ATOM 1296 C C . PRO A 1 168 ? 9.368 11.732 22.346 1.00 38.97 168 PRO A C 1
ATOM 1298 O O . PRO A 1 168 ? 9.704 12.909 22.618 1.00 38.97 168 PRO A O 1
#

Secondary structure (DSSP, 8-state):
----SSS--------PPTT-PPPHHHHHHHHTT-S-HHHHHHTHHHHHTS-GGG---PPP----TT----HHHHHHHHHT-SS-SSSS---PPPHHHHHHHHTT-HHHHHHHHHHHHHHTT---S-------HHHHHHHHHHHTS---HHHHHHHHHHH-TTS-----

pLDDT: mean 80.9, std 15.12, range [33.94, 95.88]